Protein AF-A0A261BSD0-F1 (afdb_monomer)

Sequence (159 aa):
MIILEDNSWGSERSPHLYIHKQLLEFHSSYIKEENQAAHHSSLLYHHEVLLELLQIMNGVNITVREPSYILISVCEFNTMNVKRHCERQLIERKIWLQPLGYYFDRASAHNLNHLLPHLLKYVKSGKRLAAILKYMDIEKMSTEFMKQCTRYFIDISNN

Mean predicted aligned error: 9.26 Å

Structure (mmCIF, N/CA/C/O backbone):
data_AF-A0A261BSD0-F1
#
_entry.id   AF-A0A261BSD0-F1
#
loop_
_atom_site.group_PDB
_atom_site.id
_atom_site.type_symbol
_atom_site.label_atom_id
_atom_site.label_alt_id
_atom_site.label_comp_id
_atom_site.label_asym_id
_atom_site.label_entity_id
_atom_site.label_seq_id
_atom_site.pdbx_PDB_ins_code
_atom_site.Cartn_x
_atom_site.Cartn_y
_atom_site.Cartn_z
_atom_site.occupancy
_atom_site.B_iso_or_equiv
_atom_site.auth_seq_id
_atom_site.auth_comp_id
_atom_site.auth_asym_id
_atom_site.auth_atom_id
_atom_site.pdbx_PDB_model_num
ATOM 1 N N . MET A 1 1 ? 20.968 -3.405 -24.482 1.00 48.16 1 MET A N 1
ATOM 2 C CA . MET A 1 1 ? 19.630 -4.014 -24.596 1.00 48.16 1 MET A CA 1
ATOM 3 C C . MET A 1 1 ? 19.604 -5.178 -23.624 1.00 48.16 1 MET A C 1
ATOM 5 O O . MET A 1 1 ? 20.540 -5.962 -23.674 1.00 48.16 1 MET A O 1
ATOM 9 N N . ILE A 1 2 ? 18.662 -5.216 -22.681 1.00 52.16 2 ILE A N 1
ATOM 10 C CA . ILE A 1 2 ? 18.516 -6.348 -21.747 1.00 52.16 2 ILE A CA 1
ATOM 11 C C . ILE A 1 2 ? 17.48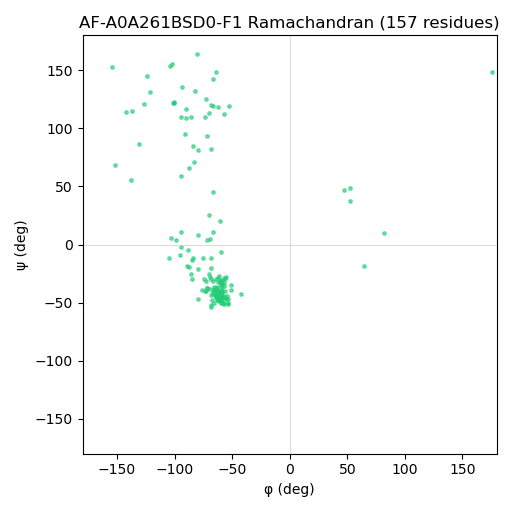7 -7.298 -22.355 1.00 52.16 2 ILE A C 1
ATOM 13 O O . ILE A 1 2 ? 16.483 -6.819 -22.878 1.00 52.16 2 ILE A O 1
ATOM 17 N N . ILE A 1 3 ? 17.763 -8.602 -22.329 1.00 49.72 3 ILE A N 1
ATOM 18 C CA . ILE A 1 3 ? 16.808 -9.646 -22.702 1.00 49.72 3 ILE A CA 1
ATOM 19 C C . ILE A 1 3 ? 16.249 -10.206 -21.397 1.00 49.72 3 ILE A C 1
ATOM 21 O O . ILE A 1 3 ? 17.015 -10.656 -20.548 1.00 49.72 3 ILE A O 1
ATOM 25 N N . LEU A 1 4 ? 14.931 -10.135 -21.233 1.00 55.28 4 LEU A N 1
ATOM 26 C CA . LEU A 1 4 ? 14.221 -10.835 -20.167 1.00 55.28 4 LEU A CA 1
ATOM 27 C C . LEU A 1 4 ? 13.608 -12.094 -20.779 1.00 55.28 4 LEU A C 1
ATOM 29 O O . LEU A 1 4 ? 12.878 -11.997 -21.767 1.00 55.28 4 LEU A O 1
ATOM 33 N N . GLU A 1 5 ? 13.952 -13.256 -20.230 1.00 47.69 5 GLU A N 1
ATOM 34 C CA . GLU A 1 5 ? 13.433 -14.550 -20.673 1.00 47.69 5 GLU A CA 1
ATOM 35 C C . GLU A 1 5 ? 12.346 -15.020 -19.707 1.00 47.69 5 GLU A C 1
ATOM 37 O O . GLU A 1 5 ? 12.572 -15.158 -18.504 1.00 47.69 5 GLU A O 1
ATOM 42 N N . ASP A 1 6 ? 11.149 -15.245 -20.242 1.00 50.69 6 ASP A N 1
ATOM 43 C CA . ASP A 1 6 ? 10.047 -15.849 -19.505 1.00 50.69 6 ASP A CA 1
ATOM 44 C C . ASP A 1 6 ? 10.089 -17.371 -19.667 1.00 50.69 6 ASP A C 1
ATOM 46 O O . ASP A 1 6 ? 9.794 -17.897 -20.738 1.00 50.69 6 ASP A O 1
ATOM 50 N N . ASN A 1 7 ? 10.442 -18.082 -18.600 1.00 52.19 7 ASN A N 1
ATOM 51 C CA . ASN A 1 7 ? 10.542 -19.542 -18.595 1.00 52.19 7 ASN A CA 1
ATOM 52 C C . ASN A 1 7 ? 9.264 -20.239 -18.099 1.00 52.19 7 ASN A C 1
ATOM 54 O O . ASN A 1 7 ? 9.279 -21.443 -17.843 1.00 52.19 7 ASN A O 1
ATOM 58 N N . SER A 1 8 ? 8.154 -19.509 -17.935 1.00 51.88 8 SER A N 1
ATOM 59 C CA . SER A 1 8 ? 6.904 -20.067 -17.396 1.00 51.88 8 SER A CA 1
ATOM 60 C C . SER A 1 8 ? 6.213 -21.072 -18.330 1.00 51.88 8 SER A C 1
ATOM 62 O O . SER A 1 8 ? 5.343 -21.826 -17.896 1.00 51.88 8 SER A O 1
ATOM 64 N N . TRP A 1 9 ? 6.650 -21.156 -19.588 1.00 45.78 9 TRP A N 1
ATOM 65 C CA . TRP A 1 9 ? 6.203 -22.145 -20.562 1.00 45.78 9 TRP A CA 1
ATOM 66 C C . TRP A 1 9 ? 7.452 -22.823 -21.113 1.00 45.78 9 TRP A C 1
ATOM 68 O O . TRP A 1 9 ? 8.301 -22.142 -21.673 1.00 45.78 9 TRP A O 1
ATOM 78 N N . GLY A 1 10 ? 7.582 -24.147 -20.976 1.00 46.62 10 GLY A N 1
ATOM 79 C CA . GLY A 1 10 ? 8.679 -24.948 -21.549 1.00 46.62 10 GLY A CA 1
ATOM 80 C C . GLY A 1 10 ? 8.664 -25.007 -23.086 1.00 46.62 10 GLY A C 1
ATOM 81 O O . GLY A 1 10 ? 8.762 -26.077 -23.673 1.00 46.62 10 GLY A O 1
ATOM 82 N N . SER A 1 11 ? 8.465 -23.864 -23.731 1.00 44.69 11 SER A N 1
ATOM 83 C CA . SER A 1 11 ? 8.308 -23.647 -25.158 1.00 44.69 11 SER A CA 1
ATOM 84 C C . SER A 1 11 ? 9.406 -22.688 -25.607 1.00 44.69 11 SER A C 1
ATOM 86 O O . SER A 1 11 ? 9.562 -21.621 -25.024 1.00 44.69 11 SER A O 1
ATOM 88 N N . GLU A 1 12 ? 10.104 -23.035 -26.690 1.00 46.84 12 GLU A N 1
ATOM 89 C CA . GLU A 1 12 ? 11.206 -22.303 -27.351 1.00 46.84 12 GLU A CA 1
ATOM 90 C C . GLU A 1 12 ? 10.839 -20.894 -27.888 1.00 46.84 12 GLU A C 1
ATOM 92 O O . GLU A 1 12 ? 11.481 -20.365 -28.792 1.00 46.84 12 GLU A O 1
ATOM 97 N N . ARG A 1 13 ? 9.767 -20.274 -27.386 1.00 44.25 13 ARG A N 1
ATOM 98 C CA . ARG A 1 13 ? 9.259 -18.966 -27.816 1.00 44.25 13 ARG A CA 1
ATOM 99 C C . ARG A 1 13 ? 8.846 -18.113 -26.625 1.00 44.25 13 ARG A C 1
ATOM 101 O O . ARG A 1 13 ? 7.715 -17.635 -26.560 1.00 44.25 13 ARG A O 1
ATOM 108 N N . SER A 1 14 ? 9.763 -17.908 -25.693 1.00 51.62 14 SER A N 1
ATOM 109 C CA . SER A 1 14 ? 9.658 -16.798 -24.751 1.00 51.62 14 SER A CA 1
ATOM 110 C C . SER A 1 14 ? 9.804 -15.496 -25.551 1.00 51.62 14 SER A C 1
ATOM 112 O O . SER A 1 14 ? 10.820 -15.313 -26.226 1.00 51.62 14 SER A O 1
ATOM 114 N N . PRO A 1 15 ? 8.806 -14.599 -25.570 1.00 52.47 15 PRO A N 1
ATOM 115 C CA . PRO A 1 15 ? 8.936 -13.331 -26.278 1.00 52.47 15 PRO A CA 1
ATOM 116 C C . PRO A 1 15 ? 10.065 -12.505 -25.649 1.00 52.47 15 PRO A C 1
ATOM 118 O O . PRO A 1 15 ? 10.010 -12.128 -24.481 1.00 52.47 15 PRO A O 1
ATOM 121 N N . HIS A 1 16 ? 11.102 -12.215 -26.434 1.00 54.81 16 HIS A N 1
ATOM 122 C CA . HIS A 1 16 ? 12.179 -11.340 -25.992 1.00 54.81 16 HIS A CA 1
ATOM 123 C C . HIS A 1 16 ? 11.658 -9.911 -25.854 1.00 54.81 16 HIS A C 1
ATOM 125 O O . HIS A 1 16 ? 11.211 -9.296 -26.826 1.00 54.81 16 HIS A O 1
ATOM 131 N N . LEU A 1 17 ? 11.747 -9.366 -24.643 1.00 59.88 17 LEU A N 1
ATOM 132 C CA . LEU A 1 17 ? 11.430 -7.967 -24.397 1.00 59.88 17 LEU A CA 1
ATOM 133 C C . LEU A 1 17 ? 12.674 -7.115 -24.564 1.00 59.88 17 LEU A C 1
ATOM 135 O O . LEU A 1 17 ? 13.638 -7.240 -23.815 1.00 59.88 17 LEU A O 1
ATOM 139 N N . TYR A 1 18 ? 12.631 -6.226 -25.550 1.00 61.38 18 TYR A N 1
ATOM 140 C CA . TYR A 1 18 ? 13.715 -5.300 -25.821 1.00 61.38 18 TYR A CA 1
ATOM 141 C C . TYR A 1 18 ? 13.465 -3.972 -25.130 1.00 61.38 18 TYR A C 1
ATOM 143 O O . TYR A 1 18 ? 12.586 -3.204 -25.517 1.00 61.38 18 TYR A O 1
ATOM 151 N N . ILE A 1 19 ? 14.264 -3.697 -24.102 1.00 66.75 19 ILE A N 1
ATOM 152 C CA . ILE A 1 19 ? 14.162 -2.459 -23.334 1.00 66.75 19 ILE A CA 1
ATOM 153 C C . ILE A 1 19 ? 15.498 -1.733 -23.324 1.00 66.75 19 ILE A C 1
ATOM 155 O O . ILE A 1 19 ? 16.588 -2.328 -23.298 1.00 66.75 19 ILE A O 1
ATOM 159 N N . HIS A 1 20 ? 15.402 -0.408 -23.350 1.00 73.06 20 HIS A N 1
ATOM 160 C CA . HIS A 1 20 ? 16.552 0.463 -23.283 1.00 73.06 20 HIS A CA 1
ATOM 161 C C . HIS A 1 20 ? 17.177 0.415 -21.882 1.00 73.06 20 HIS A C 1
ATOM 163 O O . HIS A 1 20 ? 16.591 0.876 -20.905 1.00 73.06 20 HIS A O 1
ATOM 169 N N . LYS A 1 21 ? 18.395 -0.130 -21.790 1.00 71.88 21 LYS A N 1
ATOM 170 C CA . LYS A 1 21 ? 19.111 -0.349 -20.522 1.00 71.88 21 LYS A CA 1
ATOM 171 C C . LYS A 1 21 ? 19.236 0.928 -19.684 1.00 71.88 21 LYS A C 1
ATOM 173 O O . LYS A 1 21 ? 18.928 0.897 -18.503 1.00 71.88 21 LYS A O 1
ATOM 178 N N . GLN A 1 22 ? 19.583 2.056 -20.310 1.00 76.69 22 GLN A N 1
ATOM 179 C CA . GLN A 1 22 ? 19.717 3.337 -19.600 1.00 76.69 22 GLN A CA 1
ATOM 180 C C . GLN A 1 22 ? 18.409 3.787 -18.935 1.00 76.69 22 GLN A C 1
ATOM 182 O O . GLN A 1 22 ? 18.441 4.432 -17.894 1.00 76.69 22 GLN A O 1
ATOM 187 N N . LEU A 1 23 ? 17.259 3.451 -19.526 1.00 74.69 23 LEU A N 1
ATOM 188 C CA . LEU A 1 23 ? 15.957 3.833 -18.984 1.00 74.69 23 LEU A CA 1
ATOM 189 C C . LEU A 1 23 ? 15.592 2.956 -17.782 1.00 74.69 23 LEU A C 1
ATOM 191 O O . LEU A 1 23 ? 15.111 3.452 -16.768 1.00 74.69 23 LEU A O 1
ATOM 195 N N . LEU A 1 24 ? 15.910 1.664 -17.855 1.00 73.00 24 LEU A N 1
ATOM 196 C CA . LEU A 1 24 ? 15.782 0.750 -16.723 1.00 73.00 24 LEU A CA 1
ATOM 197 C C . LEU A 1 24 ? 16.684 1.147 -15.548 1.00 73.00 24 LEU A C 1
ATOM 199 O O . LEU A 1 24 ? 16.197 1.259 -14.428 1.00 73.00 24 LEU A O 1
ATOM 203 N N . GLU A 1 25 ? 17.961 1.429 -15.808 1.00 76.94 25 GLU A N 1
ATOM 204 C CA . GLU A 1 25 ? 18.920 1.893 -14.793 1.00 76.94 25 GLU A CA 1
ATOM 205 C C . GLU A 1 25 ? 18.523 3.244 -14.183 1.00 76.94 25 GLU A C 1
ATOM 207 O O . GLU A 1 25 ? 18.789 3.497 -13.009 1.00 76.94 25 GLU A O 1
ATOM 212 N N . PHE A 1 26 ? 17.879 4.119 -14.963 1.00 78.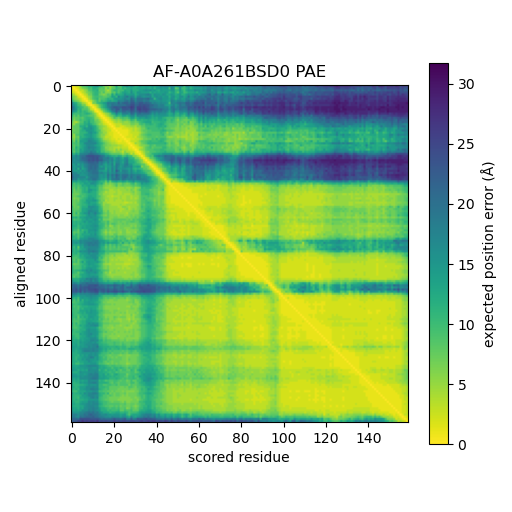38 26 PHE A N 1
ATOM 213 C CA . PHE A 1 26 ? 17.354 5.389 -14.461 1.00 78.38 26 PHE A CA 1
ATOM 214 C C . PHE A 1 26 ? 16.214 5.178 -13.457 1.00 78.38 26 PHE A C 1
ATOM 216 O O . PHE A 1 26 ? 16.130 5.887 -12.455 1.00 78.38 26 PHE A O 1
ATOM 223 N N . HIS A 1 27 ? 15.340 4.204 -13.711 1.00 72.69 27 HIS A N 1
ATOM 224 C CA . HIS A 1 27 ? 14.172 3.946 -12.870 1.00 72.69 27 HIS A CA 1
ATOM 225 C C . HIS A 1 27 ? 14.430 2.966 -11.721 1.00 72.69 27 HIS A C 1
ATOM 227 O O . HIS A 1 27 ? 13.643 2.942 -10.774 1.00 72.69 27 HIS A O 1
ATOM 233 N N . SER A 1 28 ? 15.500 2.174 -11.788 1.00 72.12 28 SER A N 1
ATOM 234 C CA . SER A 1 28 ? 15.779 1.099 -10.844 1.00 72.12 28 SER A CA 1
ATOM 235 C C . SER A 1 28 ? 17.275 0.992 -10.547 1.00 72.12 28 SER A C 1
ATOM 237 O O . SER A 1 28 ? 18.072 0.615 -11.406 1.00 72.12 28 SER A O 1
ATOM 239 N N . SER A 1 29 ? 17.657 1.281 -9.298 1.00 70.94 29 SER A N 1
ATOM 240 C CA . SER A 1 29 ? 19.033 1.084 -8.821 1.00 70.94 29 SER A CA 1
ATOM 241 C C . SER A 1 29 ? 19.444 -0.388 -8.828 1.00 70.94 29 SER A C 1
ATOM 243 O O . SER A 1 29 ? 20.608 -0.683 -9.073 1.00 70.94 29 SER A O 1
ATOM 245 N N . TYR A 1 30 ? 18.479 -1.292 -8.640 1.00 68.25 30 TYR A N 1
ATOM 246 C CA . TYR A 1 30 ? 18.662 -2.742 -8.718 1.00 68.25 30 TYR A CA 1
ATOM 247 C C . TYR A 1 30 ? 19.313 -3.150 -10.052 1.00 68.25 30 TYR A C 1
ATOM 249 O O . TYR A 1 30 ? 20.350 -3.804 -10.083 1.00 68.25 30 TYR A O 1
ATOM 257 N N . ILE A 1 31 ? 18.801 -2.613 -11.164 1.00 67.38 31 ILE A N 1
ATOM 258 C CA . ILE A 1 31 ? 19.302 -2.918 -12.514 1.00 67.38 31 ILE A CA 1
ATOM 259 C C . ILE A 1 31 ? 20.697 -2.322 -12.769 1.00 67.38 31 ILE A C 1
ATOM 261 O O . ILE A 1 31 ? 21.458 -2.831 -13.591 1.00 67.38 31 ILE A O 1
ATOM 265 N N . LYS A 1 32 ? 21.056 -1.242 -12.067 1.00 65.94 32 LYS A N 1
ATOM 266 C CA . LYS A 1 32 ? 22.365 -0.590 -12.200 1.00 65.94 32 LYS A CA 1
ATOM 267 C C . LYS A 1 32 ? 23.492 -1.409 -11.559 1.00 65.94 32 LYS A C 1
ATOM 269 O O . LYS A 1 32 ? 24.630 -1.348 -12.026 1.00 65.94 32 LYS A O 1
ATOM 274 N N . GLU A 1 33 ? 23.184 -2.145 -10.494 1.00 61.62 33 GLU A N 1
ATOM 275 C CA . GLU A 1 33 ? 24.155 -2.915 -9.709 1.00 61.62 33 GLU A CA 1
ATOM 276 C C . GLU A 1 33 ? 24.426 -4.310 -10.313 1.00 61.62 33 GLU A C 1
ATOM 278 O O . GLU A 1 33 ? 25.555 -4.797 -10.262 1.00 61.62 33 GLU A O 1
ATOM 283 N N . GLU A 1 34 ? 23.451 -4.912 -10.996 1.00 60.19 34 GLU A N 1
ATOM 284 C CA . GLU A 1 34 ? 23.496 -6.298 -11.497 1.00 60.19 34 GLU A CA 1
ATOM 285 C C . GLU A 1 34 ? 23.970 -6.443 -12.960 1.00 60.19 34 GLU A C 1
ATOM 287 O O . GLU A 1 34 ? 23.299 -6.980 -13.841 1.00 60.19 34 GLU A O 1
ATOM 292 N N . ASN A 1 35 ? 25.179 -5.974 -13.262 1.00 49.31 35 ASN A N 1
ATOM 293 C CA . ASN A 1 35 ? 25.690 -5.941 -14.639 1.00 49.31 35 ASN A CA 1
ATOM 294 C C . ASN A 1 35 ? 26.077 -7.296 -15.287 1.00 49.31 35 ASN A C 1
ATOM 296 O O . ASN A 1 35 ? 26.588 -7.269 -16.408 1.00 49.31 35 ASN A O 1
ATOM 300 N N . GLN A 1 36 ? 25.891 -8.468 -14.662 1.00 45.72 36 GLN A N 1
ATOM 301 C CA . GLN A 1 36 ? 26.439 -9.733 -15.194 1.00 45.72 36 GLN A CA 1
ATOM 302 C C . GLN A 1 36 ? 25.646 -11.003 -14.825 1.00 45.72 36 GLN A C 1
ATOM 304 O O . GLN A 1 36 ? 26.148 -11.841 -14.090 1.00 45.72 36 GLN A O 1
ATOM 309 N N . ALA A 1 37 ? 24.437 -11.179 -15.355 1.00 39.72 37 ALA A N 1
ATOM 310 C CA . ALA A 1 37 ? 23.854 -12.478 -15.738 1.00 39.72 37 ALA A CA 1
ATOM 311 C C . ALA A 1 37 ? 22.410 -12.245 -16.196 1.00 39.72 37 ALA A C 1
ATOM 313 O O . ALA A 1 37 ? 21.741 -11.336 -15.714 1.00 39.72 37 ALA A O 1
ATOM 314 N N . ALA A 1 38 ? 21.917 -13.046 -17.140 1.00 47.44 38 ALA A N 1
ATOM 315 C CA . ALA A 1 38 ? 20.499 -13.064 -17.472 1.00 47.44 38 ALA A CA 1
ATOM 316 C C . ALA A 1 38 ? 19.696 -13.386 -16.199 1.00 47.44 38 ALA A C 1
ATOM 318 O O . ALA A 1 38 ? 19.814 -14.479 -15.643 1.00 47.44 38 ALA A O 1
ATOM 319 N N . HIS A 1 39 ? 18.931 -12.416 -15.700 1.00 50.81 39 HIS A N 1
ATOM 320 C CA . HIS A 1 39 ? 18.133 -12.607 -14.499 1.00 50.81 39 HIS A CA 1
ATOM 321 C C . HIS A 1 39 ? 16.935 -13.498 -14.811 1.00 50.81 39 HIS A C 1
ATOM 323 O O . HIS A 1 39 ? 15.966 -13.077 -15.442 1.00 50.81 39 HIS A O 1
ATOM 329 N N . HIS A 1 40 ? 16.985 -14.718 -14.286 1.00 46.69 40 HIS A N 1
ATOM 330 C CA . HIS A 1 40 ? 15.799 -15.498 -13.965 1.00 46.69 40 HIS A CA 1
ATOM 331 C C . HIS A 1 40 ? 15.083 -14.813 -12.790 1.00 46.69 40 HIS A C 1
ATOM 333 O O . HIS A 1 40 ? 15.264 -15.199 -11.636 1.00 46.69 40 HIS A O 1
ATOM 339 N N . SER A 1 41 ? 14.275 -13.781 -13.053 1.00 48.59 41 SER A N 1
ATOM 340 C CA . SER A 1 41 ? 13.292 -13.354 -12.052 1.00 48.59 41 SER A CA 1
ATOM 341 C C . SER A 1 41 ? 12.194 -14.414 -12.017 1.00 48.59 41 SER A C 1
ATOM 343 O O . SER A 1 41 ? 11.241 -14.403 -12.792 1.00 48.59 41 SER A O 1
ATOM 345 N N . SER A 1 42 ? 12.353 -15.376 -11.110 1.00 46.16 42 SER A N 1
ATOM 346 C CA . SER A 1 42 ? 11.374 -16.427 -10.826 1.00 46.16 42 SER A CA 1
ATOM 347 C C . SER A 1 42 ? 10.102 -15.902 -10.146 1.00 46.16 42 SER A C 1
ATOM 349 O O . SER A 1 42 ? 9.274 -16.701 -9.722 1.00 46.16 42 SER A O 1
ATOM 351 N N . LEU A 1 43 ? 9.959 -14.583 -9.976 1.00 47.06 43 LEU A N 1
ATOM 352 C CA . LEU A 1 43 ? 8.854 -13.941 -9.257 1.00 47.06 43 LEU A CA 1
ATOM 353 C C . LEU A 1 43 ? 7.831 -13.273 -10.182 1.00 47.06 43 LEU A C 1
ATOM 355 O O . LEU A 1 43 ? 6.709 -12.990 -9.757 1.00 47.06 43 LEU A O 1
ATOM 359 N N . LEU A 1 44 ? 8.148 -13.123 -11.469 1.00 53.81 44 LEU A N 1
ATOM 360 C CA . LEU A 1 44 ? 7.206 -12.678 -12.494 1.00 53.81 44 LEU A CA 1
ATOM 361 C C . LEU A 1 44 ? 6.451 -13.887 -13.058 1.00 53.81 44 LEU A C 1
ATOM 363 O O . LEU A 1 44 ? 6.582 -14.235 -14.224 1.00 53.81 44 LEU A O 1
ATOM 367 N N . TYR A 1 45 ? 5.638 -14.532 -12.219 1.00 56.44 45 TYR A N 1
ATOM 368 C CA . TYR A 1 45 ? 4.827 -15.707 -12.587 1.00 56.44 45 TYR A CA 1
ATOM 369 C C . TYR A 1 45 ? 3.823 -15.455 -13.729 1.00 56.44 45 TYR A C 1
ATOM 371 O O . TYR A 1 45 ? 3.184 -16.390 -14.209 1.00 56.44 45 TYR A O 1
ATOM 379 N N . HIS A 1 46 ? 3.687 -14.208 -14.187 1.00 69.94 46 HIS A N 1
ATOM 380 C CA . HIS A 1 46 ? 2.841 -13.839 -15.308 1.00 69.94 46 HIS A CA 1
ATOM 381 C C . HIS A 1 46 ? 3.560 -12.847 -16.220 1.00 69.94 46 HIS A C 1
ATOM 383 O O . HIS A 1 46 ? 3.786 -11.697 -15.841 1.00 69.94 46 HIS A O 1
ATOM 389 N N . HIS A 1 47 ? 3.831 -13.280 -17.451 1.00 74.31 47 HIS A N 1
ATOM 390 C CA . HIS A 1 47 ? 4.307 -12.441 -18.550 1.00 74.31 47 HIS A CA 1
ATOM 391 C C . HIS A 1 47 ? 3.580 -11.087 -18.632 1.00 74.31 47 HIS A C 1
ATOM 393 O O . HIS A 1 47 ? 4.196 -10.040 -18.806 1.00 74.31 47 HIS A O 1
ATOM 399 N N . GLU A 1 48 ? 2.256 -11.099 -18.452 1.00 80.25 48 GLU A N 1
ATOM 400 C CA . GLU A 1 48 ? 1.413 -9.899 -18.483 1.00 80.25 48 GLU A CA 1
ATOM 401 C 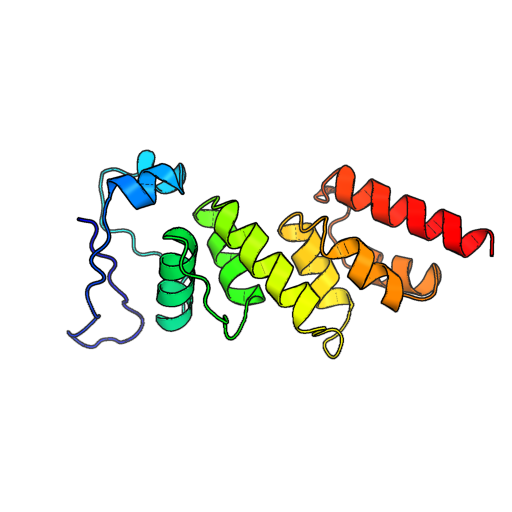C . GLU A 1 48 ? 1.812 -8.876 -17.408 1.00 80.25 48 GLU A C 1
ATOM 403 O O . GLU A 1 48 ? 1.959 -7.696 -17.714 1.00 80.25 48 GLU A O 1
ATOM 408 N N . VAL A 1 49 ? 2.073 -9.324 -16.176 1.00 79.88 49 VAL A N 1
ATOM 409 C CA . VAL A 1 49 ? 2.469 -8.455 -15.053 1.00 79.88 49 VAL A CA 1
ATOM 410 C C . VAL A 1 49 ? 3.831 -7.818 -15.323 1.00 79.88 49 VAL A C 1
ATOM 412 O O . VAL A 1 49 ? 4.027 -6.638 -15.030 1.00 79.88 49 VAL A O 1
ATOM 415 N N . LEU A 1 50 ? 4.758 -8.570 -15.928 1.00 79.12 50 LEU A N 1
ATOM 416 C CA . LEU A 1 50 ? 6.055 -8.043 -16.350 1.00 79.12 50 LEU A CA 1
ATOM 417 C C . LEU A 1 50 ? 5.895 -6.961 -17.422 1.00 79.12 50 LEU A C 1
ATOM 419 O O . LEU A 1 50 ? 6.478 -5.886 -17.300 1.00 79.12 50 LEU A O 1
ATOM 423 N N . LEU A 1 51 ? 5.087 -7.213 -18.453 1.00 82.00 51 LEU A N 1
ATOM 424 C CA . LEU A 1 51 ? 4.821 -6.224 -19.498 1.00 82.00 51 LEU A CA 1
ATOM 425 C C . LEU A 1 51 ? 4.216 -4.941 -18.930 1.00 82.00 51 LEU A C 1
ATOM 427 O O . LEU A 1 51 ? 4.676 -3.848 -19.264 1.00 82.00 51 LEU A O 1
ATOM 431 N N . GLU A 1 52 ? 3.211 -5.070 -18.066 1.00 86.94 52 GLU A N 1
ATOM 432 C CA . GLU A 1 52 ? 2.565 -3.927 -17.428 1.00 86.94 52 GLU A CA 1
ATOM 433 C C . GLU A 1 52 ? 3.564 -3.147 -16.561 1.00 86.94 52 GLU A C 1
ATOM 435 O O . GLU A 1 52 ? 3.669 -1.926 -16.693 1.00 86.94 52 GLU A O 1
ATOM 440 N N . LEU A 1 53 ? 4.354 -3.839 -15.731 1.00 85.88 53 LEU A N 1
ATOM 441 C CA . LEU A 1 53 ? 5.416 -3.244 -14.915 1.00 85.88 53 LEU A CA 1
ATOM 442 C C . LEU A 1 53 ? 6.378 -2.422 -15.778 1.00 85.88 53 LEU A C 1
ATOM 444 O O . LEU A 1 53 ? 6.637 -1.256 -15.481 1.00 85.88 53 LEU A O 1
ATOM 448 N N . LEU A 1 54 ? 6.877 -3.012 -16.863 1.00 82.94 54 LEU A N 1
ATOM 449 C CA . LEU A 1 54 ? 7.825 -2.368 -17.763 1.00 82.94 54 LEU A CA 1
ATOM 450 C C . LEU A 1 54 ? 7.206 -1.157 -18.453 1.00 82.94 54 LEU A C 1
ATOM 452 O O . LEU A 1 54 ? 7.827 -0.098 -18.503 1.00 82.94 54 LEU A O 1
ATOM 456 N N . GLN A 1 55 ? 5.980 -1.267 -18.955 1.00 85.75 55 GLN A N 1
ATOM 457 C CA . GLN A 1 55 ? 5.278 -0.135 -19.559 1.00 85.75 55 GLN A CA 1
ATOM 458 C C . GLN A 1 55 ? 5.157 1.034 -18.571 1.00 85.75 55 GLN A C 1
ATOM 460 O O . GLN A 1 55 ? 5.495 2.167 -18.918 1.00 85.75 55 GLN A O 1
ATOM 465 N N . ILE A 1 56 ? 4.784 0.766 -17.317 1.00 88.38 56 ILE A N 1
ATOM 466 C CA . ILE A 1 56 ? 4.679 1.799 -16.277 1.00 88.38 56 ILE A CA 1
ATOM 467 C C . ILE A 1 56 ? 6.051 2.378 -15.921 1.00 88.38 56 ILE A C 1
ATOM 469 O O . ILE A 1 56 ? 6.178 3.592 -15.753 1.00 88.38 56 ILE A O 1
ATOM 473 N N . MET A 1 57 ? 7.090 1.539 -15.827 1.00 84.56 57 MET A N 1
ATOM 474 C CA . MET A 1 57 ? 8.463 2.002 -15.600 1.00 84.56 57 MET A CA 1
ATOM 475 C C . MET A 1 57 ? 8.884 3.008 -16.669 1.00 84.56 57 MET A C 1
ATOM 477 O O . MET A 1 57 ? 9.476 4.024 -16.329 1.00 84.56 57 MET A O 1
ATOM 481 N N . ASN A 1 58 ? 8.503 2.772 -17.926 1.00 83.00 58 ASN A N 1
ATOM 482 C CA . ASN A 1 58 ? 8.756 3.665 -19.057 1.00 83.00 58 ASN A CA 1
ATOM 483 C C . ASN A 1 58 ? 7.777 4.859 -19.140 1.00 83.00 58 ASN A C 1
ATOM 485 O O . ASN A 1 58 ? 7.778 5.593 -20.125 1.00 83.00 58 ASN A O 1
ATOM 489 N N . GLY A 1 59 ? 6.932 5.071 -18.124 1.00 84.62 59 GLY A N 1
ATOM 490 C CA . GLY A 1 59 ? 6.013 6.208 -18.040 1.00 84.62 59 GLY A CA 1
ATOM 491 C C . GLY A 1 59 ? 4.713 6.049 -18.831 1.00 84.62 59 GLY A C 1
ATOM 492 O O . GLY A 1 59 ? 3.957 7.014 -18.952 1.00 84.62 59 GLY A O 1
ATOM 493 N N . VAL A 1 60 ? 4.421 4.858 -19.361 1.00 88.19 60 VAL A N 1
ATOM 494 C CA . VAL A 1 60 ? 3.165 4.604 -20.072 1.00 88.19 60 VAL A CA 1
ATOM 495 C C . VAL A 1 60 ? 2.013 4.543 -19.066 1.00 88.19 60 VAL A C 1
ATOM 497 O O . VAL A 1 60 ? 2.020 3.756 -18.119 1.00 88.19 60 VAL A O 1
ATOM 500 N N . ASN A 1 61 ? 0.988 5.364 -19.289 1.00 89.81 61 ASN A N 1
ATOM 501 C CA . ASN A 1 61 ? -0.210 5.389 -18.456 1.00 89.81 61 ASN A CA 1
ATOM 502 C C . ASN A 1 61 ? -1.212 4.309 -18.898 1.00 89.81 61 ASN A C 1
ATOM 504 O O . ASN A 1 61 ? -2.124 4.582 -19.679 1.00 89.81 61 ASN A O 1
ATOM 508 N N . ILE A 1 62 ? -1.030 3.082 -18.411 1.00 90.38 62 ILE A N 1
ATOM 509 C CA . ILE A 1 62 ? 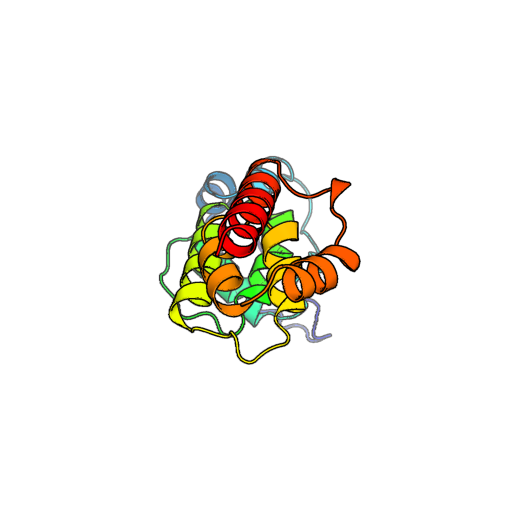-1.921 1.946 -18.696 1.00 90.38 62 ILE A CA 1
ATOM 510 C C . ILE A 1 62 ? -2.870 1.640 -17.539 1.00 90.38 62 ILE A C 1
ATOM 512 O O . ILE A 1 62 ? -2.568 1.893 -16.371 1.00 90.38 62 ILE A O 1
ATOM 516 N N . THR A 1 63 ? -4.001 1.015 -17.857 1.00 90.19 63 THR A N 1
ATOM 517 C CA . THR A 1 63 ? -4.910 0.413 -16.872 1.00 90.19 63 THR A CA 1
ATOM 518 C C . THR A 1 63 ? -4.423 -1.001 -16.564 1.00 90.19 63 THR A C 1
ATOM 520 O O . THR A 1 63 ? -4.517 -1.873 -17.413 1.00 90.19 63 THR A O 1
ATOM 523 N N . VAL A 1 64 ? -3.899 -1.218 -15.358 1.00 86.50 64 VAL A N 1
ATOM 524 C CA . VAL A 1 64 ? -3.285 -2.492 -14.938 1.00 86.50 64 VAL A CA 1
ATOM 525 C C . VAL A 1 64 ? -4.343 -3.484 -14.504 1.00 86.50 64 VAL A C 1
ATOM 527 O O . VAL A 1 64 ? -5.158 -3.116 -13.671 1.00 86.50 64 VAL A O 1
ATOM 530 N N . ARG A 1 65 ? -4.354 -4.739 -14.934 1.00 83.06 65 ARG A N 1
ATOM 531 C CA . ARG A 1 65 ? -5.416 -5.660 -14.486 1.00 83.06 65 ARG A CA 1
ATOM 532 C C . ARG A 1 65 ? -5.446 -5.824 -12.960 1.00 83.06 65 ARG A C 1
ATOM 534 O O . ARG A 1 65 ? -6.476 -5.562 -12.341 1.00 83.06 65 ARG A O 1
ATOM 541 N N . GLU A 1 66 ? -4.295 -6.119 -12.364 1.00 84.44 66 GLU A N 1
ATOM 542 C CA . GLU A 1 66 ? -4.139 -6.390 -10.931 1.00 84.44 66 GLU A CA 1
ATOM 543 C C . GLU A 1 66 ? -2.975 -5.583 -10.313 1.00 84.44 66 GLU A C 1
ATOM 545 O O . GLU A 1 66 ? -1.853 -6.083 -10.192 1.00 84.44 66 GLU A O 1
ATOM 550 N N . PRO A 1 67 ? -3.210 -4.327 -9.875 1.00 86.06 67 PRO A N 1
ATOM 551 C CA . PRO A 1 67 ? -2.158 -3.466 -9.318 1.00 86.06 67 PRO A CA 1
ATOM 552 C C . PRO A 1 67 ? -1.433 -4.072 -8.109 1.00 86.06 67 PRO A C 1
ATOM 554 O O . PRO A 1 67 ? -0.260 -3.789 -7.876 1.00 86.06 67 PRO A O 1
ATOM 557 N N . SER A 1 68 ? -2.121 -4.920 -7.339 1.00 83.06 68 SER A N 1
ATOM 558 C CA . SER A 1 68 ? -1.541 -5.616 -6.189 1.00 83.06 68 SER A CA 1
ATOM 559 C C . SER A 1 68 ? -0.472 -6.637 -6.579 1.00 83.06 68 SER A C 1
ATOM 561 O O . SER A 1 68 ? 0.468 -6.807 -5.808 1.00 83.06 68 SER A O 1
ATOM 563 N N . TYR A 1 69 ? -0.564 -7.276 -7.753 1.00 82.25 69 TYR A N 1
ATOM 564 C CA . TYR A 1 69 ? 0.488 -8.181 -8.230 1.00 82.25 69 TYR A CA 1
ATOM 565 C C . TYR A 1 69 ? 1.719 -7.412 -8.708 1.00 82.25 69 TYR A C 1
ATOM 567 O O . TYR A 1 69 ? 2.829 -7.794 -8.354 1.00 82.25 69 TYR A O 1
ATOM 575 N N . ILE A 1 70 ? 1.539 -6.280 -9.400 1.00 84.19 70 ILE A N 1
ATOM 576 C CA . ILE A 1 70 ? 2.672 -5.421 -9.783 1.00 84.19 70 ILE A CA 1
ATOM 577 C C . ILE A 1 70 ? 3.433 -4.937 -8.543 1.00 84.19 70 ILE A C 1
ATOM 5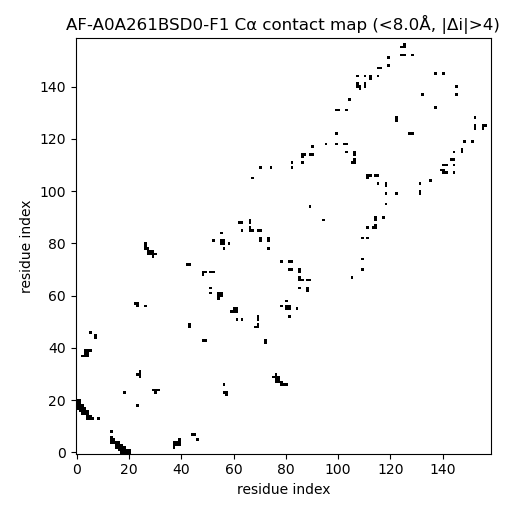79 O O . ILE A 1 70 ? 4.661 -4.942 -8.532 1.00 84.19 70 ILE A O 1
ATOM 583 N N . LEU A 1 71 ? 2.726 -4.552 -7.475 1.00 84.25 71 LEU A N 1
ATOM 584 C CA . LEU A 1 71 ? 3.356 -4.080 -6.238 1.00 84.25 71 LEU A CA 1
ATOM 585 C C . LEU A 1 71 ? 4.280 -5.117 -5.584 1.00 84.25 71 LEU A C 1
ATOM 587 O O . LEU A 1 71 ? 5.286 -4.720 -5.001 1.00 84.25 71 LEU A O 1
ATOM 591 N N . ILE A 1 72 ? 3.993 -6.417 -5.719 1.00 79.25 72 ILE A N 1
ATOM 592 C CA . ILE A 1 72 ? 4.887 -7.486 -5.238 1.00 79.25 72 ILE A CA 1
ATOM 593 C C . ILE A 1 72 ? 6.241 -7.384 -5.942 1.00 79.25 72 ILE A C 1
ATOM 595 O O . ILE A 1 72 ? 7.276 -7.381 -5.282 1.00 79.25 72 ILE A O 1
ATOM 599 N N . SER A 1 73 ? 6.229 -7.212 -7.264 1.00 72.00 73 SER A N 1
ATOM 600 C CA . SER A 1 73 ? 7.442 -7.074 -8.074 1.00 72.00 73 SER A CA 1
ATOM 601 C C . SER A 1 73 ? 8.173 -5.750 -7.824 1.00 72.00 73 SER A C 1
ATOM 603 O O . SER A 1 73 ? 9.391 -5.682 -7.944 1.00 72.00 73 SER A O 1
ATOM 605 N N . VAL A 1 74 ? 7.472 -4.684 -7.421 1.00 72.81 74 VAL A N 1
ATOM 606 C CA . VAL A 1 74 ? 8.091 -3.375 -7.124 1.00 72.81 74 VAL A CA 1
ATOM 607 C C . VAL A 1 74 ? 9.108 -3.447 -5.979 1.00 72.81 74 VAL A C 1
ATOM 609 O O . VAL A 1 74 ? 10.044 -2.647 -5.966 1.00 72.81 74 VAL A O 1
ATOM 612 N N . CYS A 1 75 ? 8.971 -4.395 -5.045 1.00 66.12 75 CYS A N 1
ATOM 613 C CA . CYS A 1 75 ? 9.963 -4.607 -3.987 1.00 66.12 75 CYS A CA 1
ATOM 614 C C . CYS A 1 75 ? 11.353 -4.961 -4.534 1.00 66.12 75 CYS A C 1
ATOM 616 O O . CYS A 1 75 ? 12.343 -4.577 -3.920 1.00 66.12 75 CYS A O 1
ATOM 618 N N . GLU A 1 76 ? 11.429 -5.628 -5.687 1.00 64.81 76 GLU A N 1
ATOM 619 C CA . GLU A 1 76 ? 12.696 -5.996 -6.331 1.00 64.81 76 GLU A CA 1
ATOM 620 C C . GLU A 1 76 ? 13.290 -4.806 -7.086 1.00 64.81 76 GLU A C 1
ATOM 622 O O . GLU A 1 76 ? 14.454 -4.459 -6.920 1.00 64.81 76 GLU A O 1
ATOM 627 N N . PHE A 1 77 ? 12.464 -4.112 -7.872 1.00 66.00 77 PHE A N 1
ATOM 628 C CA . PHE A 1 77 ? 12.952 -3.056 -8.760 1.00 66.00 77 PHE A CA 1
ATOM 629 C C . PHE A 1 77 ? 13.098 -1.685 -8.082 1.00 66.00 77 PHE A C 1
ATOM 631 O O . PHE A 1 77 ? 13.720 -0.791 -8.655 1.00 66.00 77 PHE A O 1
ATOM 638 N N . ASN A 1 78 ? 12.541 -1.483 -6.883 1.00 69.75 78 ASN A N 1
ATOM 639 C CA . ASN A 1 78 ? 12.564 -0.210 -6.148 1.00 69.75 78 ASN A CA 1
ATOM 640 C C . ASN A 1 78 ? 12.068 0.999 -6.981 1.00 69.75 78 ASN A C 1
ATOM 642 O O . ASN A 1 78 ? 12.586 2.115 -6.906 1.00 69.75 78 ASN A O 1
ATOM 646 N N . THR A 1 79 ? 11.046 0.780 -7.810 1.00 77.62 79 THR A N 1
ATOM 647 C CA . THR A 1 79 ? 10.550 1.752 -8.796 1.00 77.62 79 THR A CA 1
ATOM 648 C C . THR A 1 79 ? 9.438 2.631 -8.221 1.00 77.62 79 THR A C 1
ATOM 650 O O . THR A 1 79 ? 8.249 2.299 -8.224 1.00 77.62 79 THR A O 1
ATOM 653 N N . MET A 1 80 ? 9.809 3.817 -7.727 1.00 83.81 80 MET A N 1
ATOM 654 C CA . MET A 1 80 ? 8.867 4.746 -7.080 1.00 83.81 80 MET A CA 1
ATOM 655 C C . MET A 1 80 ? 7.713 5.188 -8.001 1.00 83.81 80 MET A C 1
ATOM 657 O O . MET A 1 80 ? 6.591 5.399 -7.536 1.00 83.81 80 MET A O 1
ATOM 661 N N . ASN A 1 81 ? 7.965 5.331 -9.305 1.00 86.81 81 ASN A N 1
ATOM 662 C CA . ASN A 1 81 ? 6.937 5.665 -10.295 1.00 86.81 81 ASN A CA 1
ATOM 663 C C . ASN A 1 81 ? 5.876 4.564 -10.411 1.00 86.81 81 ASN A C 1
ATOM 665 O O . ASN A 1 81 ? 4.684 4.869 -10.374 1.00 86.81 81 ASN A O 1
ATOM 669 N N . VAL A 1 82 ? 6.294 3.297 -10.462 1.00 88.62 82 VAL A N 1
ATOM 670 C CA . VAL A 1 82 ? 5.376 2.153 -10.522 1.00 88.62 82 VAL A CA 1
ATOM 671 C C . VAL A 1 82 ? 4.547 2.061 -9.251 1.00 88.62 82 VAL A C 1
ATOM 673 O O . VAL A 1 82 ? 3.325 1.918 -9.324 1.00 88.62 82 VAL A O 1
ATOM 676 N N . LYS A 1 83 ? 5.185 2.219 -8.085 1.00 90.50 83 LYS A N 1
ATOM 677 C CA . LYS A 1 83 ? 4.488 2.249 -6.795 1.00 90.50 83 LYS A CA 1
ATOM 678 C C . LYS A 1 83 ? 3.370 3.295 -6.784 1.00 90.50 83 LYS A C 1
ATOM 680 O O . LYS A 1 83 ? 2.232 2.965 -6.459 1.00 90.50 83 LYS A O 1
ATOM 685 N N . ARG A 1 84 ? 3.680 4.539 -7.171 1.00 91.56 84 ARG A N 1
ATOM 686 C CA . ARG A 1 84 ? 2.702 5.643 -7.230 1.00 91.56 84 ARG A CA 1
ATOM 687 C C . ARG A 1 84 ? 1.577 5.364 -8.225 1.00 91.56 84 ARG A C 1
ATOM 689 O O . ARG A 1 84 ? 0.421 5.653 -7.927 1.00 91.56 84 ARG A O 1
ATOM 696 N N . HIS A 1 85 ? 1.901 4.791 -9.384 1.00 92.88 85 HIS A N 1
ATOM 697 C CA . HIS A 1 85 ? 0.906 4.409 -10.388 1.00 92.88 85 HIS A CA 1
ATOM 698 C C . HIS A 1 85 ? -0.071 3.362 -9.848 1.00 92.88 85 HIS A C 1
ATOM 700 O O . HIS A 1 85 ? -1.285 3.537 -9.938 1.00 92.88 85 HIS A O 1
ATOM 706 N N . CYS A 1 86 ? 0.448 2.301 -9.228 1.00 91.31 86 CYS A N 1
ATOM 707 C CA . CYS A 1 86 ? -0.373 1.239 -8.651 1.00 91.31 86 CYS A CA 1
ATOM 708 C C . CYS A 1 86 ? -1.236 1.759 -7.497 1.00 91.31 86 CYS A C 1
ATOM 710 O O . CYS A 1 86 ? -2.427 1.459 -7.437 1.00 91.31 86 CYS A O 1
ATOM 712 N N . GLU A 1 87 ? -0.660 2.586 -6.620 1.00 92.44 87 GLU A N 1
ATOM 713 C CA . GLU A 1 87 ? -1.382 3.242 -5.527 1.00 92.44 87 GLU A CA 1
ATOM 714 C C . GLU A 1 87 ? -2.577 4.052 -6.046 1.00 92.44 87 GLU A C 1
ATOM 716 O O . GLU A 1 87 ? -3.698 3.901 -5.556 1.00 92.44 87 GLU A O 1
ATOM 721 N N . ARG A 1 88 ? -2.360 4.855 -7.094 1.00 92.81 88 ARG A N 1
ATOM 722 C CA . ARG A 1 88 ? -3.408 5.650 -7.736 1.00 92.81 88 ARG A CA 1
ATOM 723 C C . ARG A 1 88 ? -4.530 4.775 -8.294 1.00 92.81 88 ARG A C 1
ATOM 725 O O . ARG A 1 88 ? -5.698 5.060 -8.041 1.00 92.81 88 ARG A O 1
ATOM 732 N N . GLN A 1 89 ? -4.196 3.690 -8.991 1.00 91.56 89 GLN A N 1
ATOM 733 C CA . GLN A 1 89 ? -5.212 2.794 -9.552 1.00 91.56 89 GLN A CA 1
ATOM 734 C C . GLN A 1 89 ? -6.034 2.080 -8.477 1.00 91.56 89 GLN A C 1
ATOM 736 O O . GLN A 1 89 ? -7.243 1.919 -8.645 1.00 91.56 89 GLN A O 1
ATOM 741 N N . LEU A 1 90 ? -5.419 1.692 -7.355 1.00 90.25 90 LEU A N 1
ATOM 742 C CA . LEU A 1 90 ? -6.145 1.112 -6.220 1.00 90.25 90 LEU A CA 1
ATOM 743 C C . LEU A 1 90 ? -7.160 2.103 -5.630 1.00 90.25 90 LEU A C 1
ATOM 745 O O . LEU A 1 90 ? -8.291 1.719 -5.323 1.00 90.25 90 LEU A O 1
ATOM 749 N N . ILE A 1 91 ? -6.783 3.381 -5.524 1.00 90.94 91 ILE A N 1
ATOM 750 C CA . ILE A 1 91 ? -7.668 4.453 -5.049 1.00 90.94 91 ILE A CA 1
ATOM 751 C C . ILE A 1 91 ? -8.826 4.687 -6.030 1.00 90.94 91 ILE A C 1
ATOM 753 O O . ILE A 1 91 ? -9.987 4.722 -5.613 1.00 90.94 91 ILE A O 1
ATOM 757 N N . GLU A 1 92 ? -8.525 4.840 -7.322 1.00 89.38 92 GLU A N 1
ATOM 758 C CA . GLU A 1 92 ? -9.503 5.188 -8.363 1.00 89.38 92 GLU A CA 1
ATOM 759 C C . GLU A 1 92 ? -10.552 4.091 -8.565 1.00 89.38 92 GLU A C 1
ATOM 761 O O . GLU A 1 92 ? -11.746 4.377 -8.666 1.00 89.38 92 GLU A O 1
ATOM 766 N N . ARG A 1 93 ? -10.129 2.825 -8.549 1.00 83.88 93 ARG A N 1
ATOM 767 C CA . ARG A 1 93 ? -11.024 1.680 -8.769 1.00 83.88 93 ARG A CA 1
ATOM 768 C C . ARG A 1 93 ? -11.918 1.355 -7.588 1.00 83.88 93 ARG A C 1
ATOM 770 O O . ARG A 1 93 ? -12.826 0.543 -7.728 1.00 83.88 93 ARG A O 1
ATOM 777 N N . LYS A 1 94 ? -11.658 1.957 -6.424 1.00 74.69 94 LYS A N 1
ATOM 778 C CA . LYS A 1 94 ? -12.396 1.699 -5.186 1.00 74.69 94 LYS A CA 1
ATOM 779 C C . LYS A 1 94 ? -12.571 0.198 -4.916 1.00 74.69 94 LYS A C 1
ATOM 781 O O . LYS A 1 94 ? -13.676 -0.231 -4.586 1.00 74.69 94 LYS A O 1
ATOM 786 N N . ILE A 1 95 ? -11.506 -0.603 -5.042 1.00 64.44 95 ILE A N 1
ATOM 787 C CA . ILE A 1 95 ? -11.568 -2.083 -4.963 1.00 64.44 95 ILE A CA 1
ATOM 788 C C . ILE A 1 95 ? -11.868 -2.595 -3.533 1.00 64.44 95 ILE A C 1
ATOM 790 O O . ILE A 1 95 ? -11.580 -3.726 -3.174 1.00 64.44 95 ILE A O 1
ATOM 794 N N . TRP A 1 96 ? -12.525 -1.800 -2.689 1.00 64.69 96 TRP A N 1
ATOM 795 C CA . TRP A 1 96 ? -12.869 -2.082 -1.292 1.00 64.69 96 TRP A C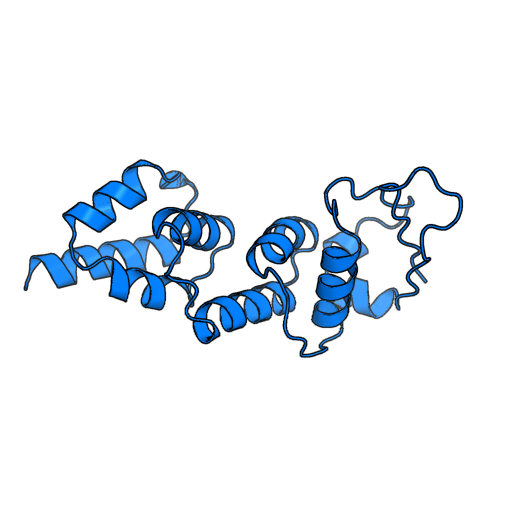A 1
ATOM 796 C C . TRP A 1 96 ? -13.893 -3.220 -1.101 1.00 64.69 96 TRP A C 1
ATOM 798 O O . TRP A 1 96 ? -14.420 -3.386 -0.003 1.00 64.69 96 TRP A O 1
ATOM 808 N N . LEU A 1 97 ? -14.202 -3.972 -2.162 1.00 56.19 97 LEU A N 1
ATOM 809 C CA . LEU A 1 97 ? -15.055 -5.162 -2.154 1.00 56.19 97 LEU A CA 1
ATOM 810 C C . LEU A 1 97 ? -14.313 -6.416 -1.662 1.00 56.19 97 LEU A C 1
ATOM 812 O O . LEU A 1 97 ? -14.959 -7.363 -1.223 1.00 56.19 97 LEU A O 1
ATOM 816 N N . GLN A 1 98 ? -12.976 -6.429 -1.711 1.00 65.81 98 GLN A N 1
ATOM 817 C CA . GLN A 1 98 ? -12.166 -7.500 -1.118 1.00 65.81 98 GLN A CA 1
ATOM 818 C C . GLN A 1 98 ? -12.009 -7.297 0.401 1.00 65.81 98 GLN A C 1
ATOM 820 O O . GLN A 1 98 ? -12.249 -6.193 0.905 1.00 65.81 98 GLN A O 1
ATOM 825 N N . PRO A 1 99 ? -11.595 -8.329 1.165 1.00 83.06 99 PRO A N 1
ATOM 826 C CA . PRO A 1 99 ? -11.393 -8.205 2.604 1.00 83.06 99 PRO A CA 1
ATOM 827 C C . PRO A 1 99 ? -10.467 -7.030 2.928 1.00 83.06 99 PRO A C 1
ATOM 829 O O . PRO A 1 99 ? -9.310 -7.012 2.522 1.00 83.06 99 PRO A O 1
ATOM 832 N N . LEU A 1 100 ? -10.969 -6.051 3.685 1.00 87.38 100 LEU A N 1
ATOM 833 C CA . LEU A 1 100 ? -10.252 -4.808 3.998 1.00 87.38 100 LEU A CA 1
ATOM 834 C C . LEU A 1 100 ? -8.832 -5.059 4.544 1.00 87.38 100 LEU A C 1
ATOM 836 O O . LEU A 1 100 ? -7.910 -4.322 4.209 1.00 87.38 100 LEU A O 1
ATOM 840 N N . GLY A 1 101 ? -8.645 -6.138 5.314 1.00 88.88 101 GLY A N 1
ATOM 841 C CA . GLY A 1 101 ? 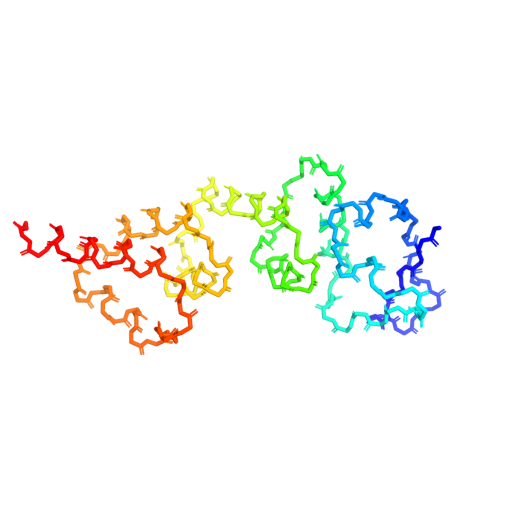-7.340 -6.564 5.827 1.00 88.88 101 GLY A CA 1
ATOM 842 C C . GLY A 1 101 ? -6.297 -6.845 4.739 1.00 88.88 101 GLY A C 1
ATOM 843 O O . GLY A 1 101 ? -5.148 -6.462 4.916 1.00 88.88 101 GLY A O 1
ATOM 844 N N . TYR A 1 102 ? -6.692 -7.409 3.590 1.00 87.81 102 TYR A N 1
ATOM 845 C CA . TYR A 1 102 ? -5.784 -7.672 2.465 1.00 87.81 102 TYR A CA 1
ATOM 846 C C . TYR A 1 102 ? -5.134 -6.381 1.953 1.00 87.81 102 TYR A C 1
ATOM 848 O O . TYR A 1 102 ? -3.924 -6.319 1.753 1.00 87.81 102 TYR A O 1
ATOM 856 N N . TYR A 1 103 ? -5.915 -5.314 1.777 1.00 89.06 103 TYR A N 1
ATOM 857 C CA . TYR A 1 103 ? -5.358 -4.043 1.317 1.00 89.06 103 TYR A CA 1
ATOM 858 C C . TYR A 1 103 ? -4.583 -3.302 2.393 1.00 89.06 103 TYR A C 1
ATOM 860 O O . TYR A 1 103 ? -3.650 -2.585 2.052 1.00 89.06 103 TYR A O 1
ATOM 868 N N . PHE A 1 104 ? -4.944 -3.463 3.666 1.00 91.88 104 PHE A N 1
ATOM 869 C CA . PHE A 1 104 ? -4.128 -2.944 4.760 1.00 91.88 104 PHE A CA 1
ATOM 870 C C . PHE A 1 104 ? -2.746 -3.591 4.764 1.00 91.88 104 PHE A C 1
ATOM 872 O O . PHE A 1 104 ? -1.753 -2.870 4.826 1.00 91.88 104 PHE A O 1
ATOM 879 N N . ASP A 1 105 ? -2.684 -4.918 4.635 1.00 90.12 105 ASP A N 1
ATOM 880 C CA . ASP A 1 105 ? -1.433 -5.673 4.545 1.00 90.12 105 ASP A CA 1
ATOM 881 C C . ASP A 1 105 ? -0.577 -5.188 3.369 1.00 90.12 105 ASP A C 1
ATOM 883 O O . ASP A 1 105 ? 0.554 -4.742 3.557 1.00 90.12 105 ASP A O 1
ATOM 887 N N . ARG A 1 106 ? -1.162 -5.110 2.167 1.00 88.50 106 ARG A N 1
ATOM 888 C CA . ARG A 1 106 ? -0.472 -4.568 0.984 1.00 88.50 106 ARG A CA 1
ATOM 889 C C . ARG A 1 106 ? -0.028 -3.118 1.165 1.00 88.50 106 ARG A C 1
ATOM 891 O O . ARG A 1 106 ? 1.086 -2.763 0.782 1.00 88.50 106 ARG A O 1
ATOM 898 N N . ALA A 1 107 ? -0.878 -2.266 1.733 1.00 91.44 107 ALA A N 1
ATOM 899 C CA . ALA A 1 107 ? -0.548 -0.864 1.951 1.00 91.44 107 ALA A CA 1
ATOM 900 C C . ALA A 1 107 ? 0.609 -0.704 2.938 1.00 91.44 107 ALA A C 1
ATOM 902 O O . ALA A 1 107 ? 1.483 0.131 2.719 1.00 91.44 107 ALA A O 1
ATOM 903 N N . SER A 1 108 ? 0.638 -1.527 3.982 1.00 92.31 108 SER A N 1
ATOM 904 C CA . SER A 1 108 ? 1.714 -1.555 4.962 1.00 92.31 108 SER A CA 1
ATOM 905 C C . SER A 1 108 ? 3.014 -2.079 4.353 1.00 92.31 108 SER A C 1
ATOM 907 O O . SER A 1 108 ? 4.010 -1.356 4.360 1.00 92.31 108 SER A O 1
ATOM 909 N N . ALA A 1 109 ? 2.987 -3.264 3.735 1.00 89.38 109 ALA A N 1
ATOM 910 C CA . ALA A 1 109 ? 4.163 -3.915 3.155 1.00 89.38 109 ALA A CA 1
ATOM 911 C C . ALA A 1 109 ? 4.871 -3.040 2.110 1.00 89.38 109 ALA A C 1
ATOM 913 O O . ALA A 1 109 ? 6.098 -3.014 2.031 1.00 89.38 109 ALA A O 1
ATOM 914 N N . HIS A 1 110 ? 4.100 -2.277 1.331 1.00 88.69 110 HIS A N 1
ATOM 915 C CA . HIS A 1 110 ? 4.639 -1.416 0.283 1.00 88.69 110 HIS A CA 1
ATOM 916 C C . HIS A 1 110 ? 4.687 0.067 0.668 1.00 88.69 110 HIS A C 1
ATOM 918 O O . HIS A 1 110 ? 5.049 0.885 -0.175 1.00 88.69 110 HIS A O 1
ATOM 924 N N . ASN A 1 111 ? 4.371 0.456 1.909 1.00 90.62 111 ASN A N 1
ATOM 925 C CA . ASN A 1 111 ? 4.333 1.852 2.371 1.00 90.62 111 ASN A CA 1
ATOM 926 C C . ASN A 1 111 ? 3.467 2.774 1.481 1.00 90.62 111 ASN A C 1
ATOM 928 O O . ASN A 1 111 ? 3.924 3.832 1.029 1.00 90.62 111 ASN A O 1
ATOM 932 N N . LEU A 1 112 ? 2.244 2.341 1.166 1.00 91.94 112 LEU A N 1
ATOM 933 C CA . LEU A 1 112 ? 1.247 3.066 0.366 1.00 91.94 112 LEU A CA 1
ATOM 934 C C . LEU A 1 112 ? 0.476 4.064 1.243 1.00 91.94 112 LEU A C 1
ATOM 936 O O . LEU A 1 112 ? -0.692 3.873 1.594 1.00 91.94 112 LEU A O 1
ATOM 940 N N . ASN A 1 113 ? 1.172 5.129 1.638 1.00 92.56 113 ASN A N 1
ATOM 941 C CA . ASN A 1 113 ? 0.670 6.124 2.586 1.00 92.56 113 ASN A CA 1
ATOM 942 C C . ASN A 1 113 ? -0.481 6.982 2.039 1.00 92.56 113 ASN A C 1
ATOM 944 O O . ASN A 1 113 ? -1.204 7.572 2.834 1.00 92.56 113 ASN A O 1
ATOM 948 N N . HIS A 1 114 ? -0.672 7.074 0.720 1.00 92.62 114 HIS A N 1
ATOM 949 C CA . HIS A 1 114 ? -1.834 7.754 0.141 1.00 92.62 114 HIS A CA 1
ATOM 950 C C . HIS A 1 114 ? -3.040 6.824 0.039 1.00 92.62 114 HIS A C 1
ATOM 952 O O . HIS A 1 114 ? -4.169 7.303 0.066 1.00 92.62 114 HIS A O 1
ATOM 958 N N . LEU A 1 115 ? -2.837 5.506 -0.039 1.00 92.50 115 LEU A N 1
ATOM 959 C CA . LEU A 1 115 ? -3.930 4.533 -0.009 1.00 92.50 115 LEU A CA 1
ATOM 960 C C . LEU A 1 115 ? -4.561 4.425 1.386 1.00 92.50 115 LEU A C 1
ATOM 962 O O . LEU A 1 115 ? -5.781 4.282 1.510 1.00 92.50 115 LEU A O 1
ATOM 966 N N . LEU A 1 116 ? -3.746 4.516 2.440 1.00 93.75 116 LEU A N 1
ATOM 967 C CA . LEU A 1 116 ? -4.182 4.311 3.823 1.00 93.75 116 LEU A CA 1
ATOM 968 C C . LEU A 1 116 ? -5.350 5.225 4.264 1.00 93.75 116 LEU A C 1
ATOM 970 O O . LEU A 1 116 ? -6.333 4.698 4.790 1.00 93.75 116 LEU A O 1
ATOM 974 N N . PRO A 1 117 ? -5.363 6.548 4.007 1.00 92.69 117 PRO A N 1
ATOM 975 C CA . PRO A 1 117 ? -6.506 7.397 4.345 1.00 92.69 117 PRO A CA 1
ATOM 976 C C . PRO A 1 117 ? -7.810 6.953 3.678 1.00 92.69 117 PRO A C 1
ATOM 978 O O . PRO A 1 117 ? -8.890 7.117 4.248 1.00 92.69 117 PRO A O 1
ATOM 981 N N . HIS A 1 118 ? -7.735 6.380 2.474 1.00 91.56 118 HIS A N 1
ATOM 982 C CA . HIS A 1 118 ? -8.912 5.854 1.791 1.00 91.56 118 HIS A CA 1
ATOM 983 C C . HIS A 1 118 ? -9.397 4.560 2.440 1.00 91.56 118 HIS A C 1
ATOM 985 O O . HIS A 1 118 ? -10.600 4.407 2.626 1.00 91.56 118 HIS A O 1
ATOM 991 N N . LEU A 1 119 ? -8.481 3.682 2.853 1.00 91.94 119 LEU A N 1
ATOM 992 C CA . LEU A 1 119 ? -8.793 2.466 3.603 1.00 91.94 119 LEU A CA 1
ATOM 993 C C . LEU A 1 119 ? -9.457 2.764 4.952 1.00 91.94 119 LEU A C 1
ATOM 995 O O . LEU A 1 119 ? -10.489 2.175 5.284 1.00 91.94 119 LEU A O 1
ATOM 999 N N . LEU A 1 120 ? -8.899 3.711 5.711 1.00 92.31 120 LEU A N 1
ATOM 1000 C CA . LEU A 1 120 ? -9.379 4.082 7.044 1.00 92.31 120 LEU A CA 1
ATOM 1001 C C . LEU A 1 120 ? -10.831 4.580 7.022 1.00 92.31 120 LEU A C 1
ATOM 1003 O O . LEU A 1 120 ? -11.606 4.230 7.911 1.00 92.31 120 LEU A O 1
ATOM 1007 N N . LYS A 1 121 ? -11.259 5.279 5.960 1.00 90.06 121 LYS A N 1
ATOM 1008 C CA . LYS A 1 121 ? -12.669 5.688 5.779 1.00 90.06 121 LYS A CA 1
ATOM 1009 C C . LYS A 1 121 ? -13.655 4.514 5.833 1.00 90.06 121 LYS A C 1
ATOM 1011 O O . LYS A 1 121 ? -14.801 4.705 6.233 1.00 90.06 121 LYS A O 1
ATOM 1016 N N . TYR A 1 122 ? -13.231 3.301 5.472 1.00 88.69 122 TYR A N 1
ATOM 1017 C CA . TYR A 1 122 ? -14.090 2.113 5.463 1.00 88.69 122 TYR A CA 1
ATOM 1018 C C . TYR A 1 122 ? -13.999 1.262 6.729 1.00 88.69 122 TYR A C 1
ATOM 1020 O O . TYR A 1 122 ? -14.816 0.351 6.891 1.00 88.69 122 TYR A O 1
ATOM 1028 N N . VAL A 1 123 ? -13.052 1.536 7.631 1.00 89.44 123 VAL A N 1
ATOM 1029 C CA . VAL A 1 123 ? -12.873 0.780 8.880 1.00 89.44 123 VAL A CA 1
ATOM 1030 C C . VAL A 1 123 ? -14.036 1.030 9.848 1.00 89.44 123 VAL A C 1
ATOM 1032 O O . VAL A 1 123 ? -14.535 0.078 10.445 1.00 89.44 123 VAL A O 1
ATOM 1035 N N . LYS A 1 124 ? -14.546 2.267 9.914 1.00 86.81 124 LYS A N 1
ATOM 1036 C CA . LYS A 1 124 ? -15.723 2.722 10.691 1.00 86.81 124 LYS A CA 1
ATOM 1037 C C . LYS A 1 124 ? -15.623 2.643 12.222 1.00 86.81 124 LYS A C 1
ATOM 1039 O O . LYS A 1 124 ? -16.428 3.287 12.881 1.00 86.81 124 LYS A O 1
ATOM 1044 N N . SER A 1 125 ? -14.713 1.864 12.810 1.00 90.06 125 SER A N 1
ATOM 1045 C CA . SER A 1 125 ? -14.562 1.790 14.271 1.00 90.06 125 SER A CA 1
ATOM 1046 C C . SER A 1 125 ? -13.164 1.370 14.722 1.00 90.06 125 SER A C 1
ATOM 1048 O O . SER A 1 125 ? -12.476 0.607 14.038 1.00 90.06 125 SER A O 1
ATOM 1050 N N . GLY A 1 126 ? -12.768 1.801 15.925 1.00 91.38 126 GLY A N 1
ATOM 1051 C CA . GLY A 1 126 ? -11.472 1.446 16.514 1.00 91.38 126 GLY A CA 1
ATOM 1052 C C . GLY A 1 126 ? -11.329 -0.049 16.771 1.00 91.38 126 GLY A C 1
ATOM 1053 O O . GLY A 1 126 ? -10.277 -0.620 16.499 1.00 91.38 126 GLY A O 1
ATOM 1054 N N . LYS A 1 127 ? -12.413 -0.725 17.180 1.00 92.00 127 LYS A N 1
ATOM 1055 C CA . LYS A 1 127 ? -12.432 -2.190 17.342 1.00 92.00 127 LYS A CA 1
ATOM 1056 C C . LYS A 1 127 ? -12.107 -2.912 16.034 1.00 92.00 127 LYS A C 1
ATOM 1058 O O . LYS A 1 127 ? -11.359 -3.886 16.042 1.00 92.00 127 LYS A O 1
ATOM 1063 N N . ARG A 1 128 ? -12.643 -2.431 14.906 1.00 91.44 128 ARG A N 1
ATOM 1064 C CA . ARG A 1 128 ? -12.362 -3.016 13.591 1.00 91.44 128 ARG A CA 1
ATOM 1065 C C . ARG A 1 128 ? -10.942 -2.715 13.126 1.00 91.44 128 ARG A C 1
ATOM 1067 O O . ARG A 1 128 ? -10.315 -3.606 12.565 1.00 91.44 128 ARG A O 1
ATOM 1074 N N . LEU A 1 129 ? -10.419 -1.517 13.406 1.00 93.31 129 LEU A N 1
ATOM 1075 C CA . LEU A 1 129 ? -9.011 -1.208 13.146 1.00 93.31 129 LEU A CA 1
ATOM 1076 C C . LEU A 1 129 ? -8.093 -2.152 13.926 1.00 93.31 129 LEU A C 1
ATOM 1078 O O . LEU A 1 129 ? -7.223 -2.779 13.336 1.00 93.31 129 LEU A O 1
ATOM 1082 N N . ALA A 1 130 ? -8.326 -2.301 15.231 1.00 92.62 130 ALA A N 1
ATOM 1083 C CA . ALA A 1 130 ? -7.541 -3.184 16.088 1.00 92.62 130 ALA A CA 1
ATOM 1084 C C . ALA A 1 130 ? -7.588 -4.641 15.603 1.00 92.62 130 ALA A C 1
ATOM 1086 O O . ALA A 1 130 ? -6.563 -5.315 15.588 1.00 92.62 130 ALA A O 1
ATOM 1087 N N . ALA A 1 131 ? -8.753 -5.115 15.147 1.00 93.12 131 ALA A N 1
ATOM 1088 C CA . ALA A 1 131 ? -8.888 -6.449 14.570 1.00 93.12 131 ALA A CA 1
ATOM 1089 C C . ALA A 1 131 ? -8.059 -6.631 13.288 1.00 93.12 131 ALA A C 1
ATOM 1091 O O . ALA A 1 131 ? -7.498 -7.701 13.097 1.00 93.12 131 ALA A O 1
ATOM 1092 N N . ILE A 1 132 ? -7.957 -5.605 12.435 1.00 92.06 132 ILE A N 1
ATOM 1093 C CA . ILE A 1 132 ? -7.101 -5.635 11.239 1.00 92.06 132 ILE A CA 1
ATOM 1094 C C . ILE A 1 132 ? -5.624 -5.644 11.647 1.00 92.06 132 ILE A C 1
ATOM 1096 O O . I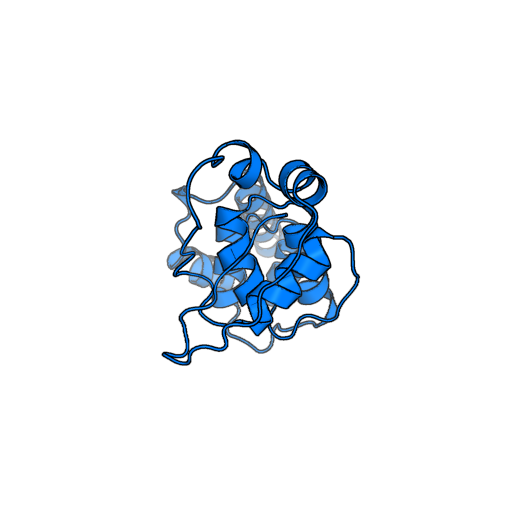LE A 1 132 ? -4.886 -6.536 11.240 1.00 92.06 132 ILE A O 1
ATOM 1100 N N . LEU A 1 133 ? -5.215 -4.695 12.496 1.00 92.56 133 LEU A N 1
ATOM 1101 C CA . LEU A 1 133 ? -3.822 -4.532 12.921 1.00 92.56 133 LEU A CA 1
ATOM 1102 C C . LEU A 1 133 ? -3.290 -5.749 13.690 1.00 92.56 133 LEU A C 1
ATOM 1104 O O . LEU A 1 133 ? -2.103 -6.038 13.612 1.00 92.56 133 LEU A O 1
ATOM 1108 N N . LYS A 1 134 ? -4.157 -6.499 14.384 1.00 93.00 134 LYS A N 1
ATOM 1109 C CA . LYS A 1 134 ? -3.788 -7.722 15.115 1.00 93.00 134 LYS A CA 1
ATOM 1110 C C . LYS A 1 134 ? -3.110 -8.783 14.237 1.00 93.00 134 LYS A C 1
ATOM 1112 O O . LYS A 1 134 ? -2.329 -9.573 14.756 1.00 93.00 134 LYS A O 1
ATOM 1117 N N . TYR A 1 135 ? -3.433 -8.831 12.947 1.00 89.38 135 TYR A N 1
ATOM 1118 C CA . TYR A 1 135 ? -2.873 -9.809 12.007 1.00 89.38 135 TYR A CA 1
ATOM 1119 C C . TYR A 1 135 ? -1.715 -9.251 11.176 1.00 89.38 135 TYR A C 1
ATOM 1121 O O . TYR A 1 135 ? -1.225 -9.937 10.286 1.00 89.38 135 TYR A O 1
ATOM 1129 N N . MET A 1 136 ? -1.300 -8.013 11.440 1.00 90.50 136 MET A N 1
ATOM 1130 C CA . MET A 1 136 ? -0.238 -7.344 10.702 1.00 90.50 136 MET A CA 1
ATOM 1131 C C . MET A 1 136 ? 1.051 -7.312 11.520 1.00 90.50 136 MET A C 1
ATOM 1133 O O . MET A 1 136 ? 1.029 -7.277 12.750 1.00 90.50 136 MET A O 1
ATOM 1137 N N . ASP A 1 137 ? 2.182 -7.253 10.823 1.00 89.94 137 ASP A N 1
ATOM 1138 C CA . ASP A 1 137 ? 3.493 -7.055 11.438 1.00 89.94 137 ASP A CA 1
ATOM 1139 C C . ASP A 1 137 ? 3.699 -5.563 11.762 1.00 89.94 137 ASP A C 1
ATOM 1141 O O . ASP A 1 137 ? 4.281 -4.802 10.987 1.00 89.94 137 ASP A O 1
ATOM 1145 N N . ILE A 1 138 ? 3.135 -5.128 12.896 1.00 89.94 138 ILE A N 1
ATOM 1146 C CA . ILE A 1 138 ? 3.145 -3.725 13.349 1.00 89.94 138 ILE A CA 1
ATOM 1147 C C . ILE A 1 138 ? 4.579 -3.184 13.477 1.00 89.94 138 ILE A C 1
ATOM 1149 O O . ILE A 1 138 ? 4.818 -2.010 13.195 1.00 89.94 138 ILE A O 1
ATOM 1153 N N . GLU A 1 139 ? 5.536 -4.033 13.853 1.00 89.50 139 GLU A N 1
ATOM 1154 C CA . GLU A 1 139 ? 6.940 -3.652 14.048 1.00 89.50 139 GLU A CA 1
ATOM 1155 C C . GLU A 1 139 ? 7.635 -3.283 12.732 1.00 89.50 139 GLU A C 1
ATOM 1157 O O . GLU A 1 139 ? 8.520 -2.428 12.719 1.00 89.50 139 GLU A O 1
ATOM 1162 N N . LYS A 1 140 ? 7.210 -3.882 11.613 1.00 89.56 140 LYS A N 1
ATOM 1163 C CA . LYS A 1 140 ? 7.743 -3.582 10.275 1.00 89.56 140 LYS A CA 1
ATOM 1164 C C . LYS A 1 140 ? 7.032 -2.435 9.562 1.00 89.56 140 LYS A C 1
ATOM 1166 O O . LYS A 1 140 ? 7.451 -2.047 8.470 1.00 89.56 140 LYS A O 1
ATOM 1171 N N . MET A 1 141 ? 5.966 -1.882 10.136 1.00 92.38 141 MET A N 1
ATOM 1172 C CA . MET A 1 141 ? 5.268 -0.754 9.524 1.00 92.38 141 MET A CA 1
ATOM 1173 C C . MET A 1 141 ? 6.146 0.492 9.510 1.00 92.38 141 MET A C 1
ATOM 1175 O O . MET A 1 141 ? 6.840 0.798 10.479 1.00 92.38 141 MET A O 1
ATOM 1179 N N . SER A 1 142 ? 6.060 1.285 8.441 1.00 93.56 142 SER A N 1
ATOM 1180 C CA . SER A 1 142 ? 6.699 2.598 8.476 1.00 93.56 142 SER A CA 1
ATOM 1181 C C . SER A 1 142 ? 6.070 3.498 9.536 1.00 93.56 142 SER A C 1
ATOM 1183 O O . SER A 1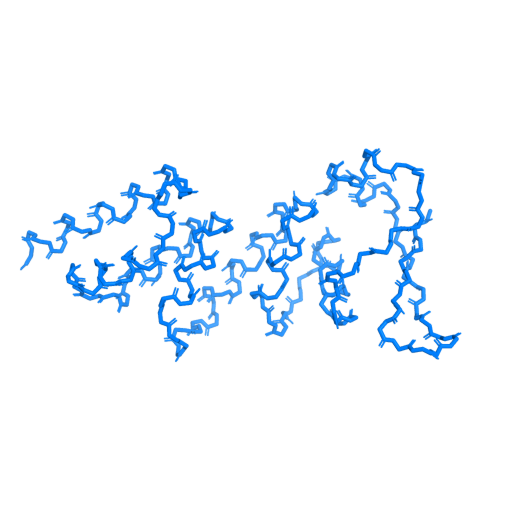 142 ? 4.862 3.478 9.792 1.00 93.56 142 SER A O 1
ATOM 1185 N N . THR A 1 143 ? 6.904 4.370 10.099 1.00 95.19 143 THR A N 1
ATOM 1186 C CA . THR A 1 143 ? 6.496 5.393 11.065 1.00 95.19 143 THR A CA 1
ATOM 1187 C C . THR A 1 143 ? 5.315 6.226 10.568 1.00 95.19 143 THR A C 1
ATOM 1189 O O . THR A 1 143 ? 4.426 6.561 11.346 1.00 95.19 143 THR A O 1
ATOM 1192 N N . GLU A 1 144 ? 5.288 6.564 9.278 1.00 95.56 144 GLU A N 1
ATOM 1193 C CA . GLU A 1 144 ? 4.208 7.359 8.690 1.00 95.56 144 GLU A CA 1
ATOM 1194 C C . GLU A 1 144 ? 2.884 6.587 8.647 1.00 95.56 144 GLU A C 1
ATOM 1196 O O . GLU A 1 144 ? 1.847 7.114 9.051 1.00 95.56 144 GLU A O 1
ATOM 1201 N N . PHE A 1 145 ? 2.926 5.311 8.257 1.00 95.12 145 PHE A N 1
ATOM 1202 C CA . PHE A 1 145 ? 1.755 4.438 8.260 1.00 95.12 145 PHE A CA 1
ATOM 1203 C C . PHE A 1 145 ? 1.165 4.305 9.674 1.00 95.12 145 PHE A C 1
ATOM 1205 O O . PHE A 1 145 ? -0.034 4.501 9.886 1.00 95.12 145 PHE A O 1
ATOM 1212 N N . MET A 1 146 ? 2.025 4.067 10.670 1.00 95.44 146 MET A N 1
ATOM 1213 C CA . MET A 1 146 ? 1.618 3.968 12.075 1.00 95.44 146 MET A CA 1
ATOM 1214 C C . MET A 1 146 ? 1.021 5.263 12.615 1.00 95.44 146 MET A C 1
ATOM 1216 O O . MET A 1 146 ? -0.011 5.229 13.285 1.00 95.44 146 MET A O 1
ATOM 1220 N N . LYS A 1 147 ? 1.620 6.417 12.297 1.00 96.12 147 LYS A N 1
ATOM 1221 C CA . LYS A 1 147 ? 1.086 7.727 12.699 1.00 96.12 147 LYS A CA 1
ATOM 1222 C C . LYS A 1 147 ? -0.341 7.929 12.202 1.00 96.12 147 LYS A C 1
ATOM 1224 O O . LYS A 1 147 ? -1.190 8.382 12.968 1.00 96.12 147 LYS A O 1
ATOM 1229 N N . GLN A 1 148 ? -0.618 7.573 10.951 1.00 95.94 148 GLN A N 1
ATOM 1230 C CA . GLN A 1 148 ? -1.955 7.706 10.375 1.00 95.94 148 GLN A CA 1
ATOM 1231 C C . GLN A 1 148 ? -2.975 6.768 11.036 1.00 95.94 148 GLN A C 1
ATOM 1233 O O . GLN A 1 148 ? -4.075 7.213 11.370 1.00 95.94 148 GLN A O 1
ATOM 1238 N N . CYS A 1 149 ? -2.609 5.506 11.294 1.00 94.69 149 CYS A N 1
ATOM 1239 C CA . CYS A 1 149 ? -3.457 4.561 12.029 1.00 94.69 149 CYS A CA 1
ATOM 1240 C C . CYS A 1 149 ? -3.776 5.054 13.449 1.00 94.69 149 CYS A C 1
ATOM 1242 O O . CYS A 1 149 ? -4.942 5.073 13.846 1.00 94.69 149 CYS A O 1
ATOM 1244 N N . THR A 1 150 ? -2.762 5.494 14.198 1.00 94.62 150 THR A N 1
ATOM 1245 C CA . THR A 1 150 ? -2.922 6.006 15.567 1.00 94.62 150 THR A CA 1
ATOM 1246 C C . THR A 1 150 ? -3.788 7.257 15.599 1.00 94.62 150 THR A C 1
ATOM 1248 O O . THR A 1 150 ? -4.702 7.349 16.417 1.00 94.62 150 THR A O 1
ATOM 1251 N N . ARG A 1 151 ? -3.553 8.203 14.681 1.00 95.19 151 ARG A N 1
ATOM 1252 C CA . ARG A 1 151 ? -4.371 9.414 14.560 1.00 95.19 151 ARG A CA 1
ATOM 1253 C C . ARG A 1 151 ? -5.840 9.065 14.341 1.00 95.19 151 ARG A C 1
ATOM 1255 O O . ARG A 1 151 ? -6.689 9.531 15.090 1.00 95.19 151 ARG A O 1
ATOM 1262 N N . TYR A 1 152 ? -6.128 8.192 13.377 1.00 95.06 152 TYR A N 1
ATOM 1263 C CA . TYR A 1 152 ? -7.497 7.758 13.106 1.00 95.06 152 TYR A CA 1
ATOM 1264 C C . TYR A 1 152 ? -8.141 7.074 14.318 1.00 95.06 152 TYR A C 1
ATOM 1266 O O . TYR A 1 152 ? -9.302 7.331 14.620 1.00 95.06 152 TYR A O 1
ATOM 1274 N N . PHE A 1 153 ? -7.396 6.232 15.039 1.00 93.12 153 PHE A N 1
ATOM 1275 C CA . PHE A 1 153 ? -7.898 5.572 16.245 1.00 93.12 153 PHE A CA 1
ATOM 1276 C C . PHE A 1 153 ? -8.288 6.565 17.351 1.00 93.12 153 PHE A C 1
ATOM 1278 O O . PHE A 1 153 ? -9.307 6.373 18.014 1.00 93.12 153 PHE A O 1
ATOM 1285 N N . ILE A 1 154 ? -7.506 7.629 17.540 1.00 93.06 154 ILE A N 1
ATOM 1286 C CA . ILE A 1 154 ? -7.823 8.699 18.495 1.00 93.06 154 ILE A CA 1
ATOM 1287 C C . ILE A 1 154 ? -9.066 9.469 18.029 1.00 93.06 154 ILE A C 1
ATOM 1289 O O . ILE A 1 154 ? -10.002 9.646 18.806 1.00 93.06 154 ILE A O 1
ATOM 1293 N N . ASP A 1 155 ? -9.111 9.859 16.752 1.00 92.81 155 ASP A N 1
ATOM 1294 C CA . ASP A 1 155 ? -10.196 10.670 16.184 1.00 92.81 155 ASP A CA 1
ATOM 1295 C C . ASP A 1 155 ? -11.569 9.984 16.309 1.00 92.81 155 ASP A C 1
ATOM 1297 O O . ASP A 1 155 ? -12.566 10.632 16.617 1.00 92.81 155 ASP A O 1
ATOM 1301 N N . ILE A 1 156 ? -11.640 8.666 16.110 1.00 91.12 156 ILE A N 1
ATOM 1302 C CA . ILE A 1 156 ? -12.896 7.901 16.238 1.00 91.12 156 ILE A CA 1
ATOM 1303 C C . ILE A 1 156 ? -13.234 7.487 17.673 1.00 91.12 156 ILE A C 1
ATOM 1305 O O . ILE A 1 156 ? -14.323 6.975 17.894 1.00 91.12 156 ILE A O 1
ATOM 1309 N N . SER A 1 157 ? -12.304 7.616 18.623 1.00 79.88 157 SER A N 1
ATOM 1310 C CA . SER A 1 157 ? -12.570 7.319 20.041 1.00 79.88 157 SER A CA 1
ATOM 1311 C C . SER A 1 157 ? -13.139 8.529 20.784 1.00 79.88 157 SER A C 1
ATOM 1313 O O . SER A 1 157 ? -13.735 8.373 21.844 1.00 79.88 157 SER A O 1
ATOM 1315 N N . ASN A 1 158 ? -12.949 9.725 20.222 1.00 73.12 158 ASN A N 1
ATOM 1316 C CA . ASN A 1 158 ? -13.453 10.992 20.749 1.00 73.12 158 ASN A CA 1
ATOM 1317 C C . ASN A 1 158 ? -14.810 11.409 20.147 1.00 73.12 158 ASN A C 1
ATOM 1319 O O . ASN A 1 158 ? -15.330 12.459 20.520 1.00 73.12 158 ASN A O 1
ATOM 1323 N N . ASN A 1 159 ? -15.351 10.620 19.212 1.00 61.59 159 ASN A N 1
ATOM 1324 C CA . ASN A 1 159 ? -16.668 10.793 18.587 1.00 61.59 159 ASN A CA 1
ATOM 1325 C C . ASN A 1 159 ? -17.604 9.662 19.015 1.00 61.59 159 ASN A C 1
ATOM 1327 O O . ASN A 1 159 ? -18.814 9.935 19.160 1.00 61.59 159 ASN A O 1
#

Foldseek 3Di:
DAFAFDPLDVDPPRDTDDDDLVLLVVQFVLSVVCPDDRDPPVLCNDPLLVVVLVCQSVVNLDQRPQLLSNLVVCVNRVGPSSLVSSLVNCLVVVVVVPDLLVVLQSCFVNVSLVNLVVSLVPQLALVSLCVSCVPHPPVSGDPSSVVVSVVSHVVRVVD

Secondary structure (DSSP, 8-state):
-EEEP--SS-SS-PPPEEE-HHHHHHH-HHHHH--SS----TT---HHHHHHHHHHHTT-----S-HHHHHHHHHHHT-HHHHHHHHHHHHHTT-TTS-HHHHHHHHHHTT-TTTHHHHHHHH-SHHHHHHHHTTS-GGGS-HHHHHHHHHHHHHHH--

Organism: NCBI:txid1503980

pLDDT: mean 78.23, std 16.12, range [39.72, 96.12]

Solvent-accessible surface area (backbone atoms only — not comparable to full-atom values): 9643 Å² total; per-residue (Å²): 111,50,68,49,69,55,74,91,49,102,52,104,71,48,72,73,47,83,44,63,48,71,61,48,36,72,52,11,67,53,63,60,70,59,83,82,66,81,66,78,67,85,78,59,87,40,71,65,51,47,53,52,48,50,41,34,64,75,68,48,92,70,90,64,93,56,45,72,61,43,52,63,56,35,73,68,38,62,30,65,66,42,52,52,52,33,44,50,50,52,58,74,66,57,66,76,84,51,67,67,53,59,55,50,50,53,28,44,80,68,66,35,66,79,45,46,66,63,54,56,72,72,48,83,43,53,71,51,45,52,59,44,53,71,80,47,68,68,87,76,40,49,70,67,53,50,50,54,54,52,50,53,41,52,61,62,69,78,105

Radius of gyration: 18.27 Å; Cα contacts (8 Å, |Δi|>4): 149; chains: 1; bounding box: 43×36×49 Å